Protein AF-A0A7S3X1Q6-F1 (afdb_monomer_lite)

Structure (mmCIF, N/CA/C/O backbone):
data_AF-A0A7S3X1Q6-F1
#
_entry.id   AF-A0A7S3X1Q6-F1
#
loop_
_atom_site.group_PDB
_atom_site.id
_atom_site.type_symbol
_atom_site.label_atom_id
_atom_site.label_alt_id
_atom_site.label_comp_id
_atom_site.label_asym_id
_atom_site.label_entity_id
_atom_site.label_seq_id
_atom_site.pdbx_PDB_ins_code
_atom_site.Cartn_x
_atom_site.Cartn_y
_atom_site.Cartn_z
_atom_site.occupancy
_atom_site.B_iso_or_equiv
_atom_site.auth_seq_id
_atom_site.auth_comp_id
_atom_site.auth_asym_id
_atom_site.auth_atom_id
_atom_site.pdbx_PDB_model_num
ATOM 1 N N . ARG A 1 1 ? 0.089 12.713 13.682 1.00 50.00 1 ARG A N 1
ATOM 2 C CA . ARG A 1 1 ? 0.509 11.329 13.988 1.00 50.00 1 ARG A CA 1
ATOM 3 C C . ARG A 1 1 ? 1.983 11.213 13.599 1.00 50.00 1 ARG A C 1
ATOM 5 O O . ARG A 1 1 ? 2.259 11.118 12.419 1.00 50.00 1 ARG A O 1
ATOM 12 N N . THR A 1 2 ? 2.942 11.354 14.518 1.00 48.78 2 THR A N 1
ATOM 13 C CA . THR A 1 2 ? 4.362 11.114 14.184 1.00 48.78 2 THR A CA 1
ATOM 14 C C . THR A 1 2 ? 4.690 9.683 14.568 1.00 48.78 2 THR A C 1
ATOM 16 O O . THR A 1 2 ? 5.103 9.417 15.695 1.00 48.78 2 THR A O 1
ATOM 19 N N . ALA A 1 3 ? 4.417 8.753 13.658 1.00 63.38 3 ALA A N 1
ATOM 20 C CA . ALA A 1 3 ? 4.974 7.417 13.762 1.00 63.38 3 ALA A CA 1
ATOM 21 C C . ALA A 1 3 ? 6.503 7.538 13.696 1.00 63.38 3 ALA A C 1
ATOM 23 O O . ALA A 1 3 ? 7.040 8.254 12.851 1.00 63.38 3 ALA A O 1
ATOM 24 N N . GLY A 1 4 ? 7.206 6.924 14.648 1.00 74.31 4 GLY A N 1
ATOM 25 C CA . GLY A 1 4 ? 8.667 6.949 14.654 1.00 74.31 4 GLY A CA 1
ATOM 26 C C . GLY A 1 4 ? 9.242 6.221 13.429 1.00 74.31 4 GLY A C 1
ATOM 27 O O . GLY A 1 4 ? 8.543 5.402 12.832 1.00 74.31 4 GLY A O 1
ATOM 28 N N . PRO A 1 5 ? 10.526 6.431 13.085 1.00 79.31 5 PRO A N 1
ATOM 29 C CA . PRO A 1 5 ? 11.157 5.822 11.907 1.00 79.31 5 PRO A CA 1
ATOM 30 C C . PRO A 1 5 ? 10.988 4.297 11.810 1.00 79.31 5 PRO A C 1
ATOM 32 O O . PRO A 1 5 ? 10.843 3.756 10.721 1.00 79.31 5 PRO A O 1
ATOM 35 N N . HIS A 1 6 ? 10.946 3.603 12.951 1.00 82.94 6 HIS A N 1
ATOM 36 C CA . HIS A 1 6 ? 10.720 2.158 13.007 1.00 82.94 6 HIS A CA 1
ATOM 37 C C . HIS A 1 6 ? 9.356 1.740 12.436 1.00 82.94 6 HIS A C 1
ATOM 39 O O . HIS A 1 6 ? 9.277 0.762 11.705 1.00 82.94 6 HIS A O 1
ATOM 45 N N . HIS A 1 7 ? 8.289 2.482 12.743 1.00 84.62 7 HIS A N 1
ATOM 46 C CA . HIS A 1 7 ? 6.951 2.175 12.230 1.00 84.62 7 HIS A CA 1
ATOM 47 C C . HIS A 1 7 ? 6.892 2.334 10.711 1.00 84.62 7 HIS A C 1
ATOM 49 O O . HIS A 1 7 ? 6.300 1.494 10.044 1.00 84.62 7 HIS A O 1
ATOM 55 N N . MET A 1 8 ? 7.559 3.359 10.170 1.00 87.56 8 MET A N 1
ATOM 56 C CA . MET A 1 8 ? 7.658 3.545 8.724 1.00 87.56 8 MET A CA 1
ATOM 57 C C . MET A 1 8 ? 8.421 2.389 8.064 1.00 87.56 8 MET A C 1
ATOM 59 O O . MET A 1 8 ? 7.956 1.847 7.074 1.00 87.56 8 MET A O 1
ATOM 63 N N . ILE A 1 9 ? 9.546 1.942 8.636 1.00 89.31 9 ILE A N 1
ATOM 64 C CA . ILE A 1 9 ? 10.313 0.807 8.087 1.00 89.31 9 ILE A CA 1
ATOM 65 C C . ILE A 1 9 ? 9.484 -0.481 8.066 1.00 89.31 9 ILE A C 1
ATOM 67 O O . ILE A 1 9 ? 9.489 -1.189 7.062 1.00 89.31 9 ILE A O 1
ATOM 71 N N . VAL A 1 10 ? 8.765 -0.780 9.151 1.00 88.81 10 VAL A N 1
ATOM 72 C CA . VAL A 1 10 ? 7.887 -1.959 9.209 1.00 88.81 10 VAL A CA 1
ATOM 73 C C . VAL A 1 10 ? 6.782 -1.861 8.158 1.00 88.81 10 VAL A C 1
ATOM 75 O O . VAL A 1 10 ? 6.470 -2.855 7.509 1.00 88.81 10 VAL A O 1
ATOM 78 N N . TYR A 1 11 ? 6.230 -0.666 7.950 1.00 90.81 11 TYR A N 1
ATOM 79 C CA . TYR A 1 11 ? 5.176 -0.452 6.966 1.00 90.81 11 TYR A CA 1
ATOM 80 C C . TYR A 1 11 ? 5.673 -0.554 5.512 1.00 90.81 11 TYR A C 1
ATOM 82 O O . TYR A 1 11 ? 5.033 -1.191 4.679 1.00 90.81 11 TYR A O 1
ATOM 90 N N . ILE A 1 12 ? 6.866 -0.026 5.214 1.00 94.69 12 ILE A N 1
ATOM 91 C CA . ILE A 1 12 ? 7.540 -0.224 3.918 1.00 94.69 12 ILE A CA 1
ATOM 92 C C . ILE A 1 12 ? 7.654 -1.726 3.613 1.00 94.69 12 ILE A C 1
ATOM 94 O O . ILE A 1 12 ? 7.300 -2.177 2.525 1.00 94.69 12 ILE A O 1
ATOM 98 N N . GLN A 1 13 ? 8.079 -2.515 4.602 1.00 92.69 13 GLN A N 1
ATOM 99 C CA . GLN A 1 13 ? 8.214 -3.964 4.454 1.00 92.69 13 GLN A CA 1
ATOM 100 C C . GLN A 1 13 ? 6.869 -4.678 4.271 1.00 92.69 13 GLN A C 1
ATOM 102 O O . GLN A 1 13 ? 6.818 -5.657 3.531 1.00 92.69 13 GLN A O 1
ATOM 107 N N . SER A 1 14 ? 5.779 -4.215 4.897 1.00 92.44 14 SER A N 1
ATOM 108 C CA . SER A 1 14 ? 4.450 -4.819 4.695 1.00 92.44 14 SER A CA 1
ATOM 109 C C . SER A 1 14 ? 3.873 -4.589 3.295 1.00 92.44 14 SER A C 1
ATOM 111 O O . SER A 1 14 ? 2.997 -5.342 2.874 1.00 92.44 14 SER A O 1
ATOM 113 N N . LEU A 1 15 ? 4.381 -3.591 2.566 1.00 95.31 15 LEU A N 1
ATOM 114 C CA . LEU A 1 15 ? 4.070 -3.346 1.153 1.00 95.31 15 LEU A CA 1
ATOM 115 C C . LEU A 1 15 ? 5.021 -4.082 0.196 1.00 95.31 15 LEU A C 1
ATOM 117 O O . LEU A 1 15 ? 5.078 -3.767 -0.991 1.00 95.31 15 LEU A O 1
ATOM 121 N N . ASP A 1 16 ? 5.785 -5.047 0.710 1.00 96.25 16 ASP A N 1
ATOM 122 C CA . ASP A 1 16 ? 6.780 -5.811 -0.039 1.00 96.25 16 ASP A CA 1
ATOM 123 C C . ASP A 1 16 ? 7.874 -4.934 -0.673 1.00 96.25 16 ASP A C 1
ATOM 125 O O . ASP A 1 16 ? 8.462 -5.324 -1.679 1.00 96.25 16 ASP A O 1
ATOM 129 N N . ILE A 1 17 ? 8.156 -3.750 -0.114 1.00 96.50 17 ILE A N 1
ATOM 130 C CA . ILE A 1 17 ? 9.227 -2.852 -0.568 1.00 96.50 17 ILE A CA 1
ATOM 131 C C . ILE A 1 17 ? 10.481 -3.094 0.280 1.00 96.50 17 ILE A C 1
ATOM 133 O O . ILE A 1 17 ? 10.432 -3.089 1.513 1.00 96.50 17 ILE A O 1
ATOM 137 N N . ASP A 1 18 ? 11.632 -3.283 -0.367 1.00 95.44 18 ASP A N 1
ATOM 138 C CA . ASP A 1 18 ? 12.925 -3.340 0.320 1.00 95.44 18 ASP A CA 1
ATOM 139 C C . ASP A 1 18 ? 13.539 -1.926 0.406 1.00 95.44 18 ASP A C 1
ATOM 141 O O . ASP A 1 18 ? 14.036 -1.415 -0.598 1.00 95.44 18 ASP A O 1
ATOM 145 N N . PRO A 1 19 ? 13.587 -1.279 1.590 1.00 93.25 19 PRO A N 1
ATOM 146 C CA . PRO A 1 19 ? 14.071 0.101 1.712 1.00 93.25 19 PRO A CA 1
ATOM 147 C C . PRO A 1 19 ? 15.561 0.277 1.378 1.00 93.25 19 PRO A C 1
ATOM 149 O O . PRO A 1 19 ? 16.029 1.405 1.224 1.00 93.25 19 PRO A O 1
ATOM 152 N N . VAL A 1 20 ? 16.335 -0.811 1.318 1.00 94.62 20 VAL A N 1
ATOM 153 C CA . VAL A 1 20 ? 17.762 -0.775 0.977 1.00 94.62 20 VAL A CA 1
ATOM 154 C C . VAL A 1 20 ? 17.968 -0.981 -0.520 1.00 94.62 20 VAL A C 1
ATOM 156 O O . VAL A 1 20 ? 18.867 -0.372 -1.100 1.00 94.62 20 VAL A O 1
ATOM 159 N N . ARG A 1 21 ? 17.174 -1.858 -1.140 1.00 95.06 21 ARG A N 1
ATOM 160 C CA . ARG A 1 21 ? 17.333 -2.235 -2.554 1.00 95.06 21 ARG A CA 1
ATOM 161 C C . ARG A 1 21 ? 16.472 -1.411 -3.501 1.00 95.06 21 ARG A C 1
ATOM 163 O O . ARG A 1 21 ? 16.846 -1.302 -4.663 1.00 95.06 21 ARG A O 1
ATOM 170 N N . GLU A 1 22 ? 15.379 -0.852 -2.996 1.00 95.88 22 GLU A N 1
ATOM 171 C CA . GLU A 1 22 ? 14.358 -0.127 -3.754 1.00 95.88 22 GLU A CA 1
ATOM 172 C C . GLU A 1 22 ? 14.069 1.260 -3.127 1.00 95.88 22 GLU A C 1
ATOM 174 O O . GLU A 1 22 ? 12.909 1.619 -2.888 1.00 95.88 22 GLU A O 1
ATOM 179 N N . PRO A 1 23 ? 15.102 2.063 -2.778 1.00 95.00 23 PRO A N 1
ATOM 180 C CA . PRO A 1 23 ? 14.901 3.350 -2.109 1.00 95.00 23 PRO A CA 1
ATOM 181 C C . PRO A 1 23 ? 14.083 4.345 -2.943 1.00 95.00 23 PRO A C 1
ATOM 183 O O . PRO A 1 23 ? 13.451 5.248 -2.400 1.00 95.00 23 PRO A O 1
ATOM 186 N N . GLU A 1 24 ? 14.089 4.194 -4.264 1.00 93.75 24 GLU A N 1
ATOM 187 C CA . GLU A 1 24 ? 13.401 5.063 -5.212 1.00 93.75 24 GLU A CA 1
ATOM 188 C C . GLU A 1 24 ? 11.876 4.900 -5.226 1.00 93.75 24 GLU A C 1
ATOM 190 O O . GLU A 1 24 ? 11.195 5.775 -5.757 1.00 93.75 24 GLU A O 1
ATOM 195 N N . ILE A 1 25 ? 11.333 3.832 -4.629 1.00 96.25 25 ILE A N 1
ATOM 196 C CA . ILE A 1 25 ? 9.883 3.619 -4.491 1.00 96.25 25 ILE A CA 1
ATOM 197 C C . ILE A 1 25 ? 9.379 3.745 -3.047 1.00 96.25 25 ILE A C 1
ATOM 199 O O . ILE A 1 25 ? 8.194 3.541 -2.799 1.00 96.25 25 ILE A O 1
ATOM 203 N N . ILE A 1 26 ? 10.228 4.146 -2.091 1.00 95.19 26 ILE A N 1
ATOM 204 C CA . ILE A 1 26 ? 9.816 4.373 -0.689 1.00 95.19 26 ILE A CA 1
ATOM 205 C C . ILE A 1 26 ? 8.671 5.388 -0.584 1.00 95.19 26 ILE A C 1
ATOM 207 O O . ILE A 1 26 ? 7.806 5.243 0.277 1.00 95.19 26 ILE A O 1
ATOM 211 N N . TRP A 1 27 ? 8.615 6.372 -1.484 1.00 94.75 27 TRP A N 1
ATOM 212 C CA . TRP A 1 27 ? 7.528 7.352 -1.525 1.00 94.75 27 TRP A CA 1
ATOM 213 C C . TRP A 1 27 ? 6.144 6.692 -1.647 1.00 94.75 27 TRP A C 1
ATOM 215 O O . TRP A 1 27 ? 5.180 7.223 -1.111 1.00 94.75 27 TRP A O 1
ATOM 225 N N . ILE A 1 28 ? 6.034 5.511 -2.272 1.00 95.81 28 ILE A N 1
ATOM 226 C CA . ILE A 1 28 ? 4.768 4.766 -2.365 1.00 95.81 28 ILE A CA 1
ATOM 227 C C . ILE A 1 28 ? 4.294 4.366 -0.967 1.00 95.81 28 ILE A C 1
ATOM 229 O O . ILE A 1 28 ? 3.121 4.520 -0.647 1.00 95.81 28 ILE A O 1
ATOM 233 N N . ALA A 1 29 ? 5.209 3.899 -0.115 1.00 94.25 29 ALA A N 1
ATOM 234 C CA . ALA A 1 29 ? 4.889 3.568 1.267 1.00 94.25 29 ALA A CA 1
ATOM 235 C C . ALA A 1 29 ? 4.568 4.813 2.101 1.00 94.25 29 ALA A C 1
ATOM 237 O O . ALA A 1 29 ? 3.707 4.754 2.974 1.00 94.25 29 ALA A O 1
ATOM 238 N N . GLU A 1 30 ? 5.227 5.944 1.839 1.00 92.19 30 GLU A N 1
ATOM 239 C CA . GLU A 1 30 ? 4.922 7.209 2.518 1.00 92.19 30 GLU A CA 1
ATOM 240 C C . GLU A 1 30 ? 3.518 7.727 2.177 1.00 92.19 30 GLU A C 1
ATOM 242 O O . GLU A 1 30 ? 2.820 8.216 3.071 1.00 92.19 30 GLU A O 1
ATOM 247 N N . GLU A 1 31 ? 3.101 7.590 0.916 1.00 94.50 31 GLU A N 1
ATOM 248 C CA . GLU A 1 31 ? 1.743 7.898 0.455 1.00 94.50 31 GLU A CA 1
ATOM 249 C C . GLU A 1 31 ? 0.728 6.917 1.047 1.00 94.50 31 GLU A C 1
ATOM 251 O O . GLU A 1 31 ? -0.278 7.336 1.617 1.00 94.50 31 GLU A O 1
ATOM 256 N N . ALA A 1 32 ? 1.023 5.617 1.010 1.00 93.19 32 ALA A N 1
ATOM 257 C CA . ALA A 1 32 ? 0.172 4.578 1.581 1.00 93.19 32 ALA A CA 1
ATOM 258 C C . ALA A 1 32 ? -0.056 4.769 3.087 1.00 93.19 32 ALA A C 1
ATOM 260 O O . ALA A 1 32 ? -1.176 4.655 3.577 1.00 93.19 32 ALA A O 1
ATOM 261 N N . PHE A 1 33 ? 0.985 5.173 3.817 1.00 90.00 33 PHE A N 1
ATOM 262 C CA . PHE A 1 33 ? 0.917 5.413 5.257 1.00 90.00 33 PHE A CA 1
ATOM 263 C C . PHE A 1 33 ? 0.026 6.610 5.620 1.00 90.00 33 PHE A C 1
ATOM 265 O O . PHE A 1 33 ? -0.499 6.698 6.733 1.00 90.00 33 PHE A O 1
ATOM 272 N N . GLN A 1 34 ? -0.104 7.564 4.699 1.00 88.94 34 GLN A N 1
ATOM 273 C CA . GLN A 1 34 ? -0.925 8.764 4.848 1.00 88.94 34 GLN A CA 1
ATOM 274 C C . GLN A 1 34 ? -2.285 8.639 4.159 1.00 88.94 34 GLN A C 1
ATOM 276 O O . GLN A 1 34 ? -3.110 9.550 4.285 1.00 88.94 34 GLN A O 1
ATOM 281 N N . ALA A 1 35 ? -2.521 7.532 3.452 1.00 89.94 35 ALA A N 1
ATOM 282 C CA . ALA A 1 35 ? -3.759 7.288 2.749 1.00 89.94 35 ALA A CA 1
ATOM 283 C C . ALA A 1 35 ? -4.931 7.321 3.730 1.00 89.94 35 ALA A C 1
ATOM 285 O O . ALA A 1 35 ? -4.854 6.868 4.875 1.00 89.94 35 ALA A O 1
ATOM 286 N N . GLN A 1 36 ? -6.034 7.900 3.271 1.00 89.69 36 GLN A N 1
ATOM 287 C CA . GLN A 1 36 ? -7.274 7.853 4.029 1.00 89.69 36 GLN A CA 1
ATOM 288 C C . GLN A 1 36 ? -7.830 6.422 4.004 1.00 89.69 36 GLN A C 1
ATOM 290 O O . GLN A 1 36 ? -7.346 5.552 3.277 1.00 89.69 36 GLN A O 1
ATOM 295 N N . LEU A 1 37 ? -8.842 6.166 4.826 1.00 90.44 37 LEU A N 1
ATOM 296 C CA . LEU A 1 37 ? -9.529 4.883 4.830 1.00 90.44 37 LEU A CA 1
ATOM 297 C C . LEU A 1 37 ? -10.782 4.933 3.958 1.00 90.44 37 LEU A C 1
ATOM 299 O O . LEU A 1 37 ? -11.429 5.981 3.906 1.00 90.44 37 LEU A O 1
ATOM 303 N N . PRO A 1 38 ? -11.174 3.795 3.356 1.00 89.81 38 PRO A N 1
ATOM 304 C CA . PRO A 1 38 ? -12.448 3.689 2.678 1.00 89.81 38 PRO A CA 1
ATOM 305 C C . PRO A 1 38 ? -13.646 3.976 3.566 1.00 89.81 38 PRO A C 1
ATOM 307 O O . PRO A 1 38 ? -13.587 3.760 4.781 1.00 89.81 38 PRO A O 1
ATOM 310 N N . PRO A 1 39 ? -14.770 4.391 2.963 1.00 87.94 39 PRO A N 1
ATOM 311 C CA . PRO A 1 39 ? -16.047 4.448 3.645 1.00 87.94 39 PRO A CA 1
ATOM 312 C C . PRO A 1 39 ? -16.332 3.176 4.444 1.00 87.94 39 PRO A C 1
ATOM 314 O O . PRO A 1 39 ? -16.103 2.054 3.995 1.00 87.94 39 PRO A O 1
ATOM 317 N N . GLY A 1 40 ? -16.807 3.355 5.674 1.00 89.81 40 GLY A N 1
ATOM 318 C CA . GLY A 1 40 ? -17.087 2.249 6.587 1.00 89.81 40 GLY A CA 1
ATOM 319 C C . GLY A 1 40 ? -15.863 1.682 7.310 1.00 89.81 40 GLY A C 1
ATOM 320 O O . GLY A 1 40 ? -16.054 1.020 8.331 1.00 89.81 40 GLY A O 1
ATOM 321 N N . TRP A 1 41 ? -14.636 1.972 6.867 1.00 93.62 41 TRP A N 1
ATOM 322 C CA . TRP A 1 41 ? -13.416 1.566 7.561 1.00 93.62 41 TRP A CA 1
ATOM 323 C C . TRP A 1 41 ? -12.976 2.584 8.614 1.00 93.62 41 TRP A C 1
ATOM 325 O O . TRP A 1 41 ? -13.145 3.794 8.486 1.00 93.62 41 TRP A O 1
ATOM 335 N N . SER A 1 42 ? -12.378 2.071 9.684 1.00 94.38 42 SER A N 1
ATOM 336 C CA . SER A 1 42 ? -11.834 2.854 10.791 1.00 94.38 42 SER A CA 1
ATOM 337 C C . SER A 1 42 ? -10.569 2.195 11.324 1.00 94.38 42 SER A C 1
ATOM 339 O O . SER A 1 42 ? -10.490 0.971 11.373 1.00 94.38 42 SER A O 1
ATOM 341 N N . GLU A 1 43 ? -9.584 2.995 11.722 1.00 94.19 43 GLU A N 1
ATOM 342 C CA . GLU A 1 43 ? -8.374 2.499 12.376 1.00 94.19 43 GLU A CA 1
ATOM 343 C C . GLU A 1 43 ? -8.521 2.571 13.891 1.00 94.19 43 GLU A C 1
ATOM 345 O O . GLU A 1 43 ? -8.976 3.573 14.447 1.00 94.19 43 GLU A O 1
ATOM 350 N N . HIS A 1 44 ? -8.067 1.517 14.552 1.00 93.88 44 HIS A N 1
ATOM 351 C CA . HIS A 1 44 ? -8.047 1.374 15.996 1.00 93.88 44 HIS A CA 1
ATOM 352 C C . HIS A 1 44 ? -6.651 0.950 16.425 1.00 93.88 44 HIS A C 1
ATOM 354 O O . HIS A 1 44 ? -5.999 0.172 15.736 1.00 93.88 44 HIS A O 1
ATOM 360 N N . VAL A 1 45 ? -6.194 1.446 17.572 1.00 90.56 45 VAL A N 1
ATOM 361 C CA . VAL A 1 45 ? -4.887 1.091 18.133 1.00 90.56 45 VAL A CA 1
ATOM 362 C C . VAL A 1 45 ? -5.117 0.334 19.431 1.00 90.56 45 VAL A C 1
ATOM 364 O O . VAL A 1 45 ? -5.791 0.835 20.333 1.00 90.56 45 VAL A O 1
ATOM 367 N N . GLU A 1 46 ? -4.577 -0.876 19.522 1.00 89.62 46 GLU A N 1
ATOM 368 C CA . GLU A 1 46 ? -4.615 -1.668 20.749 1.00 89.62 46 GLU A CA 1
ATOM 369 C C . GLU A 1 46 ? -3.683 -1.098 21.829 1.00 89.62 46 GLU A C 1
ATOM 371 O O . GLU A 1 46 ? -2.781 -0.306 21.556 1.00 89.62 46 GLU A O 1
ATOM 376 N N . GLU A 1 47 ? -3.828 -1.567 23.072 1.00 89.12 47 GLU A N 1
ATOM 377 C CA . GLU A 1 47 ? -2.925 -1.215 24.183 1.00 89.12 47 GLU A CA 1
ATOM 378 C C . GLU A 1 47 ? -1.453 -1.560 23.890 1.00 89.12 47 GLU A C 1
ATOM 380 O O . GLU A 1 47 ? -0.541 -0.918 24.408 1.00 89.12 47 GLU A O 1
ATOM 385 N N . SER A 1 48 ? -1.226 -2.559 23.031 1.00 85.81 48 SER A N 1
ATOM 386 C CA . SER A 1 48 ? 0.090 -2.979 22.541 1.00 85.81 48 SER A CA 1
ATOM 387 C C . SER A 1 48 ? 0.746 -1.959 21.597 1.00 85.81 48 SER A C 1
ATOM 389 O O . SER A 1 48 ? 1.946 -2.055 21.338 1.00 85.81 48 SER A O 1
ATOM 391 N N . GLY A 1 49 ? -0.016 -0.986 21.086 1.00 82.31 49 GLY A N 1
ATOM 392 C CA . GLY A 1 49 ? 0.422 -0.020 20.079 1.00 82.31 49 GLY A CA 1
ATOM 393 C C . GLY A 1 49 ? 0.302 -0.513 18.633 1.00 82.31 49 GLY A C 1
ATOM 394 O O . GLY A 1 49 ? 0.765 0.180 17.727 1.00 82.31 49 GLY A O 1
ATOM 395 N N . LEU A 1 50 ? -0.296 -1.688 18.406 1.00 84.25 50 LEU A N 1
ATOM 396 C CA . LEU A 1 50 ? -0.588 -2.207 17.070 1.00 84.25 50 LEU A CA 1
ATOM 397 C C . LEU A 1 50 ? -1.892 -1.609 16.534 1.00 84.25 50 LEU A C 1
ATOM 399 O O . LEU A 1 50 ? -2.903 -1.591 17.238 1.00 84.25 50 LEU A O 1
ATOM 403 N N . SER A 1 51 ? -1.859 -1.141 15.286 1.00 89.56 51 SER A N 1
ATOM 404 C CA . SER A 1 51 ? -3.056 -0.697 14.572 1.00 89.56 51 SER A CA 1
ATOM 405 C C . SER A 1 51 ? -3.772 -1.887 13.932 1.00 89.56 51 SER A C 1
ATOM 407 O O . SER A 1 51 ? -3.131 -2.761 13.351 1.00 89.56 51 SER A O 1
ATOM 409 N N . TYR A 1 52 ? -5.099 -1.881 13.989 1.00 92.75 52 TYR A N 1
ATOM 410 C CA . TYR A 1 52 ? -5.966 -2.717 13.166 1.00 92.75 52 TYR A CA 1
ATOM 411 C C . TYR A 1 52 ? -7.061 -1.858 12.531 1.00 92.75 52 TYR A C 1
ATOM 413 O O . TYR A 1 52 ? -7.382 -0.763 12.998 1.00 92.75 52 TYR A O 1
ATOM 421 N N . PHE A 1 53 ? -7.646 -2.366 11.457 1.00 94.88 53 PHE A N 1
ATOM 422 C CA . PHE A 1 53 ? -8.658 -1.692 10.663 1.00 94.88 53 PHE A CA 1
ATOM 423 C C . PHE A 1 53 ? -9.969 -2.456 10.771 1.00 94.88 53 PHE A C 1
ATOM 425 O O . PHE A 1 53 ? -9.978 -3.677 10.667 1.00 94.88 53 PHE A O 1
ATOM 432 N N . HIS A 1 54 ? -11.076 -1.758 10.986 1.00 96.31 54 HIS A N 1
ATOM 433 C CA . HIS A 1 54 ? -12.398 -2.360 11.126 1.00 96.31 54 HIS A CA 1
ATOM 434 C C . HIS A 1 54 ? -13.391 -1.708 10.172 1.00 96.31 54 HIS A C 1
ATOM 436 O O . HIS A 1 54 ? -13.566 -0.485 10.204 1.00 96.31 54 HIS A O 1
ATOM 442 N N . ASN A 1 55 ? -14.059 -2.534 9.371 1.00 94.69 55 ASN A N 1
ATOM 443 C CA . ASN A 1 55 ? -15.163 -2.164 8.504 1.00 94.69 55 ASN A CA 1
ATOM 444 C C . ASN A 1 55 ? -16.496 -2.369 9.235 1.00 94.69 55 ASN A C 1
ATOM 446 O O . ASN A 1 55 ? -16.945 -3.497 9.428 1.00 94.69 55 ASN A O 1
ATOM 450 N N . ALA A 1 56 ? -17.165 -1.279 9.602 1.00 92.31 56 ALA A N 1
ATOM 451 C CA . ALA A 1 56 ? -18.440 -1.329 10.315 1.00 92.31 56 ALA A CA 1
ATOM 452 C C . ALA A 1 56 ? -19.629 -1.777 9.445 1.00 92.31 56 ALA A C 1
ATOM 454 O O . ALA A 1 56 ? -20.638 -2.220 9.990 1.00 92.31 56 ALA A O 1
ATOM 455 N N . VAL A 1 57 ? -19.525 -1.659 8.118 1.00 89.88 57 VAL A N 1
ATOM 456 C CA . VAL A 1 57 ? -20.575 -2.062 7.169 1.00 89.88 57 VAL A CA 1
ATOM 457 C C . VAL A 1 57 ? -20.572 -3.579 6.986 1.00 89.88 57 VAL A C 1
ATOM 459 O O . VAL A 1 57 ? -21.629 -4.205 7.035 1.00 89.88 57 VAL A O 1
ATOM 462 N N . LEU A 1 58 ? -19.386 -4.170 6.819 1.00 89.62 58 LEU A N 1
ATOM 463 C CA . LEU A 1 58 ? -19.207 -5.615 6.634 1.00 89.62 58 LEU A CA 1
ATOM 464 C C . LEU A 1 58 ? -19.047 -6.375 7.961 1.00 89.62 58 LEU A C 1
ATOM 466 O O . LEU A 1 58 ? -19.247 -7.587 8.005 1.00 89.62 58 LEU A O 1
ATOM 470 N N . GLY A 1 59 ? -18.718 -5.674 9.051 1.00 93.12 59 GLY A N 1
ATOM 471 C CA . GLY A 1 59 ? -18.405 -6.285 10.346 1.00 93.12 59 GLY A CA 1
ATOM 472 C C . GLY A 1 59 ? -17.074 -7.042 10.341 1.00 93.12 59 GLY A C 1
ATOM 473 O O . GLY A 1 59 ? -16.918 -8.016 11.076 1.00 93.12 59 GLY A O 1
ATOM 474 N N . GLU A 1 60 ? -16.135 -6.624 9.491 1.00 94.12 60 GLU A N 1
ATOM 475 C CA . GLU A 1 60 ? -14.840 -7.275 9.292 1.00 94.12 60 GLU A CA 1
ATOM 476 C C . GLU A 1 60 ? -13.706 -6.466 9.927 1.00 94.12 60 GLU A C 1
ATOM 478 O O . GLU A 1 60 ? -13.749 -5.236 9.962 1.00 94.12 60 GLU A O 1
ATOM 483 N N . SER A 1 61 ? -12.664 -7.158 10.390 1.00 94.88 61 SER A N 1
ATOM 484 C CA . SER A 1 61 ? -11.426 -6.544 10.877 1.00 94.88 61 SER A CA 1
ATOM 485 C C . SER A 1 61 ? -10.225 -7.077 10.105 1.00 94.88 61 SER A C 1
ATOM 487 O O . SER A 1 61 ? -10.166 -8.265 9.793 1.00 94.88 61 SER A O 1
ATOM 489 N N . SER A 1 62 ? -9.236 -6.220 9.869 1.00 93.75 62 SER A N 1
ATOM 490 C CA . SER A 1 62 ? -7.969 -6.554 9.226 1.00 93.75 62 SER A CA 1
ATOM 491 C C . SER A 1 62 ? -6.787 -5.957 9.987 1.00 93.75 62 SER A C 1
ATOM 493 O O . SER A 1 62 ? -6.894 -4.903 10.607 1.00 93.75 62 SER A O 1
ATOM 495 N N . TRP A 1 63 ? -5.639 -6.624 9.909 1.00 91.88 63 TRP A N 1
ATOM 496 C CA . TRP A 1 63 ? -4.353 -6.099 10.384 1.00 91.88 63 TRP A CA 1
ATOM 497 C C . TRP A 1 63 ? -3.593 -5.327 9.299 1.00 91.88 63 TRP A C 1
ATOM 499 O O . TRP A 1 63 ? -2.581 -4.697 9.590 1.00 91.88 63 TRP A O 1
ATOM 509 N N . THR A 1 64 ? -4.075 -5.382 8.058 1.00 90.62 64 THR A N 1
ATOM 510 C CA . THR A 1 64 ? -3.540 -4.643 6.911 1.00 90.62 64 THR A CA 1
ATOM 511 C C . THR A 1 64 ? -4.471 -3.497 6.552 1.00 90.62 64 THR A C 1
ATOM 513 O O . THR A 1 64 ? -5.693 -3.604 6.712 1.00 90.62 64 THR A O 1
ATOM 516 N N . HIS A 1 65 ? -3.899 -2.396 6.069 1.00 91.56 65 HIS A N 1
ATOM 517 C CA . HIS A 1 65 ? -4.693 -1.271 5.606 1.00 91.56 65 HIS A CA 1
ATOM 518 C C . HIS A 1 65 ? -5.471 -1.718 4.355 1.00 91.56 65 HIS A C 1
ATOM 520 O O . HIS A 1 65 ? -4.904 -2.377 3.481 1.00 91.56 65 HIS A O 1
ATOM 526 N N . PRO A 1 66 ? -6.762 -1.375 4.219 1.00 91.56 66 PRO A N 1
ATOM 527 C CA . PRO A 1 66 ? -7.599 -1.851 3.111 1.00 91.56 66 PRO A CA 1
ATOM 528 C C . PRO A 1 66 ? -7.100 -1.419 1.722 1.00 91.56 66 PRO A C 1
ATOM 530 O O . PRO A 1 66 ? -7.457 -2.035 0.725 1.00 91.56 6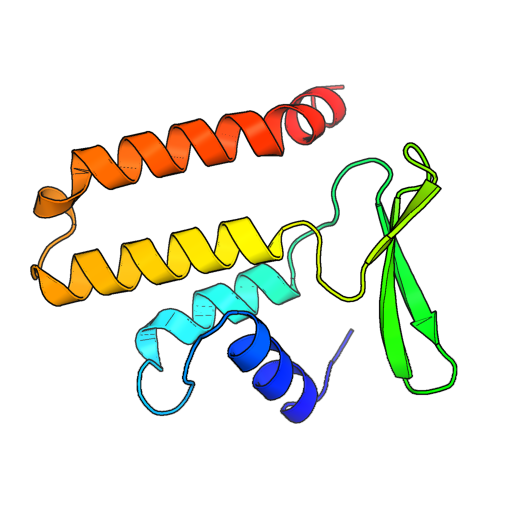6 PRO A O 1
ATOM 533 N N . MET A 1 67 ? -6.250 -0.389 1.660 1.00 91.31 67 MET A N 1
ATOM 534 C CA . MET A 1 67 ? -5.612 0.073 0.422 1.00 91.31 67 MET A CA 1
ATOM 535 C C . MET A 1 67 ? -4.219 -0.526 0.172 1.00 91.31 67 MET A C 1
ATOM 537 O O . MET A 1 67 ? -3.640 -0.240 -0.870 1.00 91.31 67 MET A O 1
ATOM 541 N N . ASP A 1 68 ? -3.661 -1.336 1.081 1.00 93.88 68 ASP A N 1
ATOM 542 C CA . ASP A 1 68 ? -2.284 -1.845 0.948 1.00 93.88 68 ASP A CA 1
ATOM 543 C C . ASP A 1 68 ? -2.073 -2.607 -0.367 1.00 93.88 68 ASP A C 1
ATOM 545 O O . ASP A 1 68 ? -1.046 -2.435 -1.018 1.00 93.88 68 ASP A O 1
ATOM 549 N N . GLU A 1 69 ? -3.056 -3.400 -0.805 1.00 92.50 69 GLU A N 1
ATOM 550 C CA . GLU A 1 69 ? -2.957 -4.142 -2.069 1.00 92.50 69 GLU A CA 1
ATOM 551 C C . GLU A 1 69 ? -2.875 -3.218 -3.291 1.00 92.50 69 GLU A C 1
ATOM 553 O O . GLU A 1 69 ? -2.081 -3.473 -4.193 1.00 92.50 69 GLU A O 1
ATOM 558 N N . LEU A 1 70 ? -3.589 -2.086 -3.290 1.00 92.75 70 LEU A N 1
ATOM 559 C CA . LEU A 1 70 ? -3.441 -1.083 -4.348 1.00 92.75 70 LEU A CA 1
ATOM 560 C C . LEU A 1 70 ? -2.006 -0.535 -4.384 1.00 92.75 70 LEU A C 1
ATOM 562 O O . LEU A 1 70 ? -1.400 -0.423 -5.448 1.00 92.75 70 LEU A O 1
ATOM 566 N N . PHE A 1 71 ? -1.435 -0.204 -3.227 1.00 94.88 71 PHE A N 1
ATOM 567 C CA . PHE A 1 71 ? -0.077 0.337 -3.167 1.00 94.88 71 PHE A CA 1
ATOM 568 C C . PHE A 1 71 ? 0.991 -0.693 -3.548 1.00 94.88 71 PHE A C 1
ATOM 570 O O . PHE A 1 71 ? 1.989 -0.328 -4.173 1.00 94.88 71 PHE A O 1
ATOM 577 N N . LYS A 1 72 ? 0.768 -1.979 -3.260 1.00 95.19 72 LYS A N 1
ATOM 578 C CA . LYS A 1 72 ? 1.616 -3.070 -3.761 1.00 95.19 72 LYS A CA 1
ATOM 579 C C . LYS A 1 72 ? 1.566 -3.181 -5.283 1.00 95.19 72 LYS A C 1
ATOM 581 O O . LYS A 1 72 ? 2.618 -3.334 -5.905 1.00 95.19 72 LYS A O 1
ATOM 586 N N . GLU A 1 73 ? 0.386 -3.053 -5.890 1.00 94.31 73 GLU A N 1
ATOM 587 C CA . GLU A 1 73 ? 0.237 -3.030 -7.352 1.00 94.31 73 GLU A CA 1
ATOM 588 C C . GLU A 1 73 ? 0.966 -1.822 -7.971 1.00 94.31 73 GLU A C 1
ATOM 590 O O . GLU A 1 73 ? 1.708 -1.980 -8.941 1.00 94.31 73 GLU A O 1
ATOM 595 N N . ILE A 1 74 ? 0.868 -0.634 -7.360 1.00 94.94 74 ILE A N 1
ATOM 596 C CA . ILE A 1 74 ? 1.616 0.562 -7.793 1.00 94.94 74 ILE A CA 1
ATOM 597 C C . ILE A 1 74 ? 3.137 0.338 -7.679 1.00 94.94 74 ILE A C 1
ATOM 599 O O . ILE A 1 74 ? 3.894 0.710 -8.582 1.00 94.94 74 ILE A O 1
ATOM 603 N N . ALA A 1 75 ? 3.607 -0.301 -6.604 1.00 95.94 75 ALA A N 1
ATOM 604 C CA . ALA A 1 75 ? 5.019 -0.654 -6.443 1.00 95.94 75 ALA A CA 1
ATOM 605 C C . ALA A 1 75 ? 5.482 -1.670 -7.498 1.00 95.94 75 ALA A C 1
ATOM 607 O O . ALA A 1 75 ? 6.566 -1.530 -8.067 1.00 95.94 75 ALA A O 1
ATOM 608 N N . GLN A 1 76 ? 4.656 -2.671 -7.809 1.00 94.38 76 GLN A N 1
ATOM 609 C CA . GLN A 1 76 ? 4.924 -3.631 -8.876 1.00 94.38 76 GLN A CA 1
ATOM 610 C C . GLN A 1 76 ? 5.023 -2.951 -10.244 1.00 94.38 76 GLN A C 1
ATOM 612 O O . G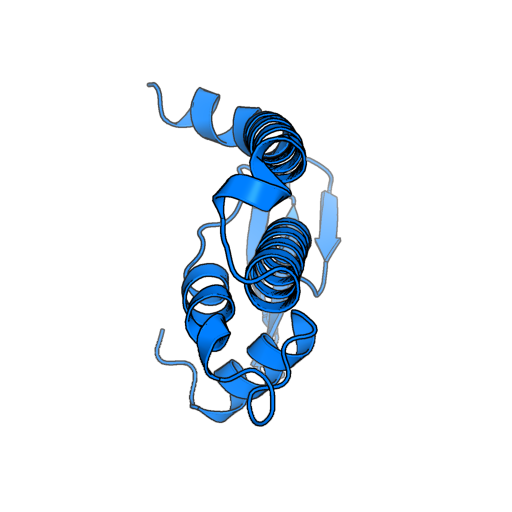LN A 1 76 ? 5.975 -3.212 -10.983 1.00 94.38 76 GLN A O 1
ATOM 617 N N . TYR A 1 77 ? 4.095 -2.049 -10.553 1.00 93.50 77 TYR A N 1
ATOM 618 C CA . TYR A 1 77 ? 4.128 -1.252 -11.771 1.00 93.50 77 TYR A CA 1
ATOM 619 C C . TYR A 1 77 ? 5.431 -0.446 -11.882 1.00 93.50 77 TYR A C 1
ATOM 621 O O . TYR A 1 77 ? 6.136 -0.524 -12.889 1.00 93.50 77 TYR A O 1
ATOM 629 N N . GLN A 1 78 ? 5.833 0.255 -10.817 1.00 94.00 78 GLN A N 1
ATOM 630 C CA . GLN A 1 78 ? 7.092 1.009 -10.808 1.00 94.00 78 GLN A CA 1
ATOM 631 C C . GLN A 1 78 ? 8.323 0.124 -11.044 1.00 94.00 78 GLN A C 1
ATOM 633 O O . GLN A 1 78 ? 9.218 0.501 -11.803 1.00 94.00 78 GLN A O 1
ATOM 638 N N . ARG A 1 79 ? 8.365 -1.085 -10.472 1.00 94.56 79 ARG A N 1
ATOM 639 C CA . ARG A 1 79 ? 9.445 -2.051 -10.746 1.00 94.56 79 ARG A CA 1
ATOM 640 C C . ARG A 1 79 ? 9.497 -2.452 -12.215 1.00 94.56 79 ARG A C 1
ATOM 642 O O . ARG A 1 79 ? 10.585 -2.575 -12.776 1.00 94.56 79 ARG A O 1
ATOM 649 N N . GLN A 1 80 ? 8.342 -2.648 -12.849 1.00 92.88 80 GLN A N 1
ATOM 650 C CA . GLN A 1 80 ? 8.273 -2.972 -14.273 1.00 92.88 80 GLN A CA 1
ATOM 651 C C . GLN A 1 80 ? 8.788 -1.810 -15.123 1.00 92.88 80 GLN A C 1
ATOM 653 O O . GLN A 1 80 ? 9.681 -2.033 -15.939 1.00 92.88 80 GLN A O 1
ATOM 658 N N . VAL A 1 81 ? 8.330 -0.577 -14.860 1.00 93.19 81 VAL A N 1
ATOM 659 C CA . VAL A 1 81 ? 8.819 0.650 -15.520 1.00 93.19 81 VAL A CA 1
ATOM 660 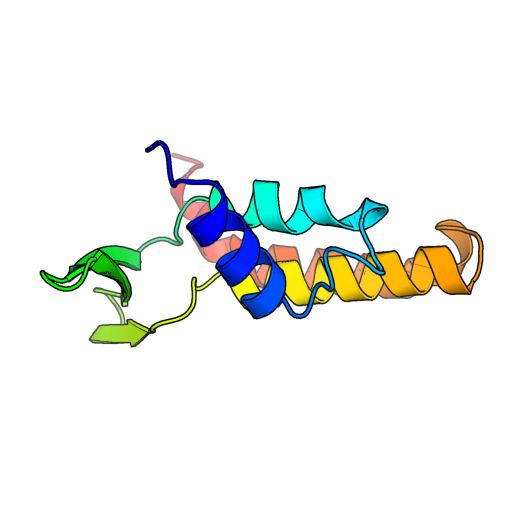C C . VAL A 1 81 ? 10.345 0.735 -15.457 1.00 93.19 81 VAL A C 1
ATOM 662 O O . VAL A 1 81 ? 11.003 0.971 -16.475 1.00 93.19 81 VAL A O 1
ATOM 665 N N . GLN A 1 82 ? 10.921 0.516 -14.272 1.00 90.75 82 GLN A N 1
ATOM 666 C CA . GLN A 1 82 ? 12.370 0.527 -14.083 1.00 90.75 82 GLN A CA 1
ATOM 667 C C . GLN A 1 82 ? 13.066 -0.612 -14.836 1.00 90.75 82 GLN A C 1
ATOM 669 O O . GLN A 1 82 ? 14.107 -0.391 -15.455 1.00 90.75 82 GLN A O 1
ATOM 674 N N . SER A 1 83 ? 12.491 -1.817 -14.818 1.00 92.44 83 SER A N 1
ATOM 675 C CA . SER A 1 83 ? 13.056 -2.998 -15.476 1.00 92.44 83 SER A CA 1
ATOM 676 C C . SER A 1 83 ? 13.106 -2.859 -16.998 1.00 92.44 83 SER A C 1
ATOM 678 O O . SER A 1 83 ? 14.071 -3.309 -17.616 1.00 92.44 83 SER A O 1
ATOM 680 N N . VAL A 1 84 ? 12.073 -2.284 -17.617 1.00 92.56 84 VAL A N 1
ATOM 681 C CA . VAL A 1 84 ? 12.005 -2.112 -19.080 1.00 92.56 84 VAL A CA 1
ATOM 682 C C . VAL A 1 84 ? 12.676 -0.818 -19.547 1.00 92.56 84 VAL A C 1
ATOM 684 O O . VAL A 1 84 ? 12.965 -0.665 -20.733 1.00 92.56 84 VAL A O 1
ATOM 687 N N . GLY A 1 85 ? 12.971 0.100 -18.620 1.00 89.94 85 GLY A N 1
ATOM 688 C CA . GLY A 1 85 ? 13.678 1.349 -18.892 1.00 89.94 85 GLY A CA 1
ATOM 689 C C . GLY A 1 85 ? 12.792 2.464 -19.451 1.00 89.94 85 GLY A C 1
ATOM 690 O O . GLY A 1 85 ? 13.305 3.369 -20.112 1.00 89.94 85 GLY A O 1
ATOM 691 N N . GLY A 1 86 ? 11.479 2.422 -19.210 1.00 86.25 86 GLY A N 1
ATOM 692 C CA . GLY A 1 86 ? 10.575 3.476 -19.661 1.00 86.25 86 GLY A CA 1
ATOM 693 C C . GLY A 1 86 ? 9.095 3.193 -19.425 1.00 86.25 86 GLY A C 1
ATOM 694 O O . GLY A 1 86 ? 8.604 2.107 -19.695 1.00 86.25 86 GLY A O 1
ATOM 695 N N . PHE A 1 87 ? 8.378 4.228 -18.990 1.00 81.25 87 PHE A N 1
ATOM 696 C CA . PHE A 1 87 ? 6.933 4.211 -18.740 1.00 81.25 87 PHE A CA 1
ATOM 697 C C . PHE A 1 87 ? 6.105 3.847 -19.982 1.00 81.25 87 PHE A C 1
ATOM 699 O O . PHE A 1 87 ? 5.145 3.098 -19.893 1.00 81.25 87 PHE A O 1
ATOM 706 N N . TRP A 1 88 ? 6.524 4.320 -21.160 1.00 84.75 88 TRP A N 1
ATOM 707 C CA . TRP A 1 88 ? 5.839 4.077 -22.439 1.00 84.75 88 TRP A CA 1
ATOM 708 C C . TRP A 1 88 ? 5.847 2.617 -22.907 1.00 84.75 88 TRP A C 1
ATOM 710 O O . TRP A 1 88 ? 5.274 2.321 -23.945 1.00 84.75 88 TRP A O 1
ATOM 720 N N . LEU A 1 89 ? 6.571 1.736 -22.216 1.00 85.62 89 LEU A N 1
ATOM 721 C CA . LEU A 1 89 ? 6.654 0.312 -22.543 1.00 85.62 89 LEU A CA 1
ATOM 722 C C . LEU A 1 89 ? 5.734 -0.547 -21.664 1.00 85.62 89 LEU A C 1
ATOM 724 O O . LEU A 1 89 ? 5.767 -1.765 -21.799 1.00 85.62 89 LEU A O 1
ATOM 728 N N . VAL A 1 90 ? 4.982 0.087 -20.759 1.00 87.88 90 VAL A N 1
ATOM 729 C CA . VAL A 1 90 ? 4.015 -0.538 -19.845 1.00 87.88 90 VAL A CA 1
ATOM 730 C C . VAL A 1 90 ? 2.716 0.280 -19.792 1.00 87.88 90 VAL A C 1
ATOM 732 O O . VAL A 1 90 ? 2.146 0.529 -18.729 1.00 87.88 90 VAL A O 1
ATOM 735 N N . ASP A 1 91 ? 2.310 0.837 -20.933 1.00 86.44 91 ASP A N 1
ATOM 736 C CA . ASP A 1 91 ? 1.101 1.657 -21.041 1.00 86.44 91 ASP A CA 1
ATOM 737 C C . ASP A 1 91 ? -0.177 0.823 -20.887 1.00 86.44 91 ASP A C 1
AT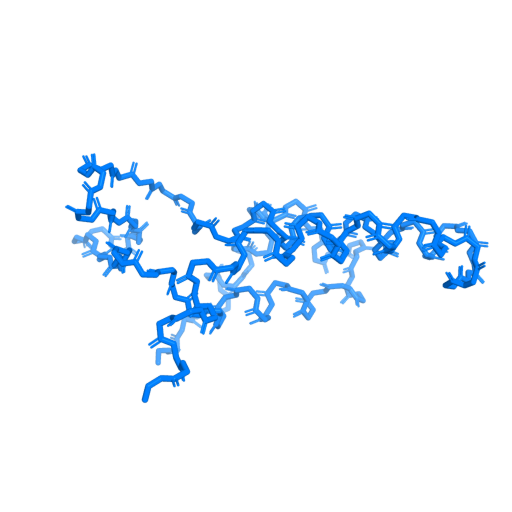OM 739 O O . ASP A 1 91 ? -1.108 1.271 -20.219 1.00 86.44 91 ASP A O 1
ATOM 743 N N . ASP A 1 92 ? -0.184 -0.399 -21.420 1.00 87.88 92 ASP A N 1
ATOM 744 C CA . ASP A 1 92 ? -1.264 -1.369 -21.220 1.00 87.88 92 ASP A CA 1
ATOM 745 C C . ASP A 1 92 ? -1.427 -1.725 -19.725 1.00 87.88 92 ASP A C 1
ATOM 747 O O . ASP A 1 92 ? -2.526 -1.623 -19.182 1.00 87.88 92 ASP A O 1
ATOM 751 N N . GLU A 1 93 ? -0.341 -2.045 -19.007 1.00 88.06 93 GLU A N 1
ATOM 752 C CA . GLU A 1 93 ? -0.405 -2.356 -17.569 1.00 88.06 93 GLU A CA 1
ATOM 753 C C . GLU A 1 93 ? -0.839 -1.157 -16.719 1.00 88.06 93 GLU A C 1
ATOM 755 O O . GLU A 1 93 ? -1.489 -1.324 -15.684 1.00 88.06 93 GLU A O 1
ATOM 760 N N . LEU A 1 94 ? -0.487 0.061 -17.136 1.00 88.44 94 LEU A N 1
ATOM 761 C CA . LEU A 1 94 ? -0.973 1.265 -16.474 1.00 88.44 94 LEU A CA 1
ATOM 762 C C . LEU A 1 94 ? -2.485 1.419 -16.639 1.00 88.44 94 LEU A C 1
ATOM 764 O O . LEU A 1 94 ? -3.152 1.801 -15.680 1.00 88.44 94 LEU A O 1
ATOM 768 N N . ALA A 1 95 ? -3.012 1.155 -17.836 1.00 88.69 95 ALA A N 1
ATOM 769 C CA . ALA A 1 95 ? -4.442 1.249 -18.099 1.00 88.69 95 ALA A CA 1
ATOM 770 C C . ALA A 1 95 ? -5.226 0.246 -17.240 1.00 88.69 95 ALA A C 1
ATOM 772 O O . ALA A 1 95 ? -6.218 0.624 -16.614 1.00 88.69 95 ALA A O 1
ATOM 773 N N . ASP A 1 96 ? -4.731 -0.990 -17.132 1.00 89.12 96 ASP A N 1
ATOM 774 C CA . ASP A 1 96 ? -5.309 -2.020 -16.263 1.00 89.12 96 ASP A CA 1
ATOM 775 C C . ASP A 1 96 ? -5.275 -1.594 -14.784 1.00 89.12 96 ASP A C 1
ATOM 777 O O . ASP A 1 96 ? -6.262 -1.735 -14.054 1.00 89.12 96 ASP A O 1
ATOM 781 N N . LEU A 1 97 ? -4.150 -1.027 -14.333 1.00 89.38 97 LEU A N 1
ATOM 782 C CA . LEU A 1 97 ? -4.011 -0.510 -12.972 1.00 89.38 97 LEU A CA 1
ATOM 783 C C . LEU A 1 97 ? -4.972 0.656 -12.705 1.00 89.38 97 LEU A C 1
ATOM 785 O O . LEU A 1 97 ? -5.595 0.701 -11.643 1.00 89.38 97 LEU A O 1
ATOM 789 N N . GLU A 1 98 ? -5.111 1.596 -13.640 1.00 89.50 98 GLU A N 1
ATOM 790 C CA . GLU A 1 98 ? -6.030 2.732 -13.528 1.00 89.50 98 GLU A CA 1
ATOM 791 C C . GLU A 1 98 ? -7.485 2.257 -13.445 1.00 89.50 98 GLU A C 1
ATOM 793 O O . GLU A 1 98 ? -8.230 2.708 -12.571 1.00 89.50 98 GLU A O 1
ATOM 798 N N . GLU A 1 99 ? -7.887 1.320 -14.306 1.00 90.19 99 GLU A N 1
ATOM 799 C CA . GLU A 1 99 ? -9.231 0.744 -14.297 1.00 90.19 99 GLU A CA 1
ATOM 800 C C . GLU A 1 99 ? -9.532 0.052 -12.964 1.00 90.19 99 GLU A C 1
ATOM 802 O O . GLU A 1 99 ? -10.527 0.377 -12.313 1.00 90.19 99 GLU A O 1
ATOM 807 N N . SER A 1 100 ? -8.627 -0.811 -12.509 1.00 86.62 100 SER A N 1
ATOM 808 C CA . SER A 1 100 ? -8.744 -1.518 -11.234 1.00 86.62 100 SER A CA 1
ATOM 809 C C . SER A 1 100 ? -8.784 -0.560 -10.034 1.00 86.62 100 SER A C 1
ATOM 811 O O . SER A 1 100 ? -9.574 -0.720 -9.099 1.00 86.62 100 SER A O 1
ATOM 813 N N . THR A 1 101 ? -7.972 0.501 -10.065 1.00 87.44 101 THR A N 1
ATOM 814 C CA . THR A 1 101 ? -7.968 1.553 -9.036 1.00 87.44 101 THR A CA 1
ATOM 815 C C . THR A 1 101 ? -9.301 2.288 -8.998 1.00 87.44 101 THR A C 1
ATOM 817 O O . THR A 1 101 ? -9.867 2.491 -7.923 1.00 87.44 101 THR A O 1
ATOM 820 N N . ARG A 1 102 ? -9.824 2.666 -10.167 1.00 86.19 102 ARG A N 1
ATOM 821 C CA . ARG A 1 102 ? -11.105 3.359 -10.300 1.00 86.19 102 ARG A CA 1
ATOM 822 C C . ARG A 1 102 ? -12.255 2.511 -9.775 1.00 86.19 102 ARG A C 1
ATOM 824 O O . ARG A 1 102 ? -13.105 3.045 -9.076 1.00 86.19 102 ARG A O 1
ATOM 831 N N . GLU A 1 103 ? -12.280 1.215 -10.070 1.00 85.75 103 GLU A N 1
ATOM 832 C CA . GLU A 1 103 ? -13.309 0.308 -9.551 1.00 85.75 103 GLU A CA 1
ATOM 833 C C . GLU A 1 103 ? -13.260 0.204 -8.022 1.00 85.75 103 GLU A C 1
ATOM 835 O O . GLU A 1 103 ? -14.290 0.334 -7.362 1.00 85.75 103 GLU A O 1
ATOM 840 N N . ARG A 1 104 ? -12.065 0.050 -7.438 1.00 82.25 104 ARG A N 1
ATOM 841 C CA . ARG A 1 104 ? -11.890 -0.037 -5.976 1.00 82.25 104 ARG A CA 1
ATOM 842 C C . ARG A 1 104 ? -12.218 1.262 -5.248 1.00 82.25 104 ARG A C 1
ATOM 844 O O . ARG A 1 104 ? -12.675 1.229 -4.109 1.00 82.25 104 ARG A O 1
ATOM 851 N N . LEU A 1 105 ? -11.957 2.400 -5.885 1.00 82.50 105 LEU A N 1
ATOM 852 C CA . LEU A 1 105 ? -12.221 3.723 -5.324 1.00 82.50 105 LEU A CA 1
ATOM 853 C C . LEU A 1 105 ? -13.594 4.284 -5.701 1.00 82.50 105 LEU A C 1
ATOM 855 O O . LEU A 1 105 ? -13.960 5.332 -5.175 1.00 82.50 105 LEU A O 1
ATOM 859 N N . ALA A 1 106 ? -14.377 3.607 -6.544 1.00 81.69 106 ALA A N 1
ATOM 860 C CA . ALA A 1 106 ? -15.700 4.078 -6.955 1.00 81.69 106 ALA A CA 1
ATOM 861 C C . ALA A 1 106 ? -16.601 4.360 -5.742 1.00 81.69 106 ALA A C 1
ATOM 863 O O . ALA A 1 106 ? -17.217 5.421 -5.663 1.00 81.69 106 ALA A O 1
ATOM 864 N N . GLU A 1 107 ? -16.576 3.469 -4.743 1.00 70.06 107 GLU A N 1
ATOM 865 C CA . GLU A 1 107 ? -17.323 3.635 -3.489 1.00 70.06 107 GLU A CA 1
ATOM 866 C C . GLU A 1 107 ? -16.893 4.875 -2.692 1.00 70.06 107 GLU A C 1
ATOM 868 O O . GLU A 1 107 ? -17.699 5.463 -1.973 1.00 70.06 107 GLU A O 1
ATOM 873 N N . TRP A 1 108 ? -15.630 5.300 -2.808 1.00 72.38 108 TRP A N 1
ATOM 874 C CA . TRP A 1 108 ? -15.166 6.536 -2.182 1.00 72.38 108 TRP A CA 1
ATOM 875 C C . TRP A 1 108 ? -15.625 7.753 -2.966 1.00 72.38 108 TRP A C 1
ATOM 877 O O . TRP A 1 108 ? -16.132 8.699 -2.375 1.00 72.38 108 TRP A O 1
ATOM 887 N N . THR A 1 109 ? -15.416 7.755 -4.284 1.00 63.91 109 THR A N 1
ATOM 888 C CA . THR A 1 109 ? -15.691 8.916 -5.137 1.00 63.91 109 THR A CA 1
ATOM 889 C C . THR A 1 109 ? -17.170 9.294 -5.103 1.00 63.91 109 THR A C 1
ATOM 891 O O . THR A 1 109 ? -17.478 10.474 -4.971 1.00 63.91 109 THR A O 1
ATOM 894 N N . GLU A 1 110 ? -18.079 8.315 -5.086 1.00 64.94 110 GLU A N 1
ATOM 895 C CA . GLU A 1 110 ? -19.523 8.569 -4.972 1.00 64.94 110 GLU A CA 1
ATOM 896 C C . GLU A 1 110 ? -19.934 9.248 -3.650 1.00 64.94 110 GLU A C 1
ATOM 898 O O . GLU A 1 110 ? -20.948 9.940 -3.611 1.00 64.94 110 GLU A O 1
ATOM 903 N N . LEU A 1 111 ? -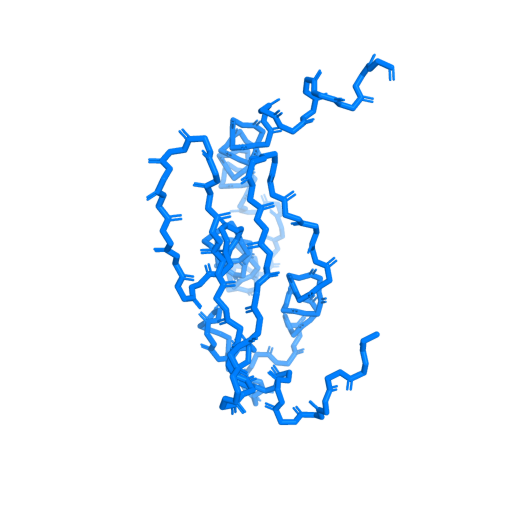19.155 9.095 -2.572 1.00 57.41 111 LEU A N 1
ATOM 904 C CA . LEU A 1 111 ? -19.446 9.691 -1.260 1.00 57.41 111 LEU A CA 1
ATOM 905 C C . LEU A 1 111 ? -18.890 11.108 -1.068 1.00 57.41 111 LEU A C 1
ATOM 907 O O . LEU A 1 111 ? -19.330 11.804 -0.155 1.00 57.41 111 LEU A O 1
ATOM 911 N N . TYR A 1 112 ? -17.929 11.534 -1.891 1.00 52.59 112 TYR A N 1
ATOM 912 C CA . TYR A 1 112 ? -17.316 12.868 -1.811 1.00 52.59 112 TYR A CA 1
ATOM 913 C C . TYR A 1 112 ? -17.862 13.862 -2.854 1.00 52.59 112 TYR A C 1
ATOM 915 O O . TYR A 1 112 ? -17.446 15.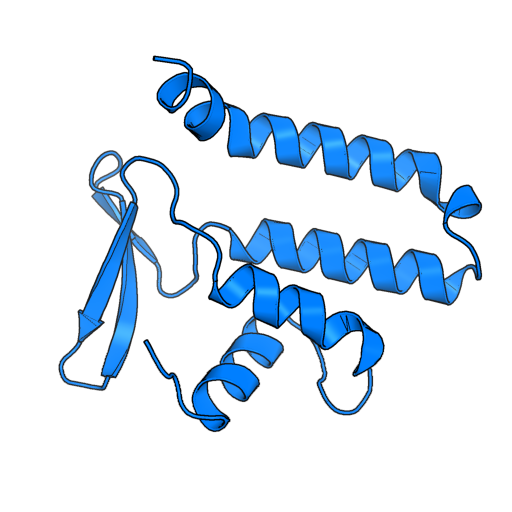020 -2.845 1.00 52.59 112 TYR A O 1
ATOM 923 N N . ASP A 1 113 ? -18.791 13.433 -3.714 1.00 55.69 113 ASP A N 1
ATOM 924 C CA . ASP A 1 113 ? -19.464 14.267 -4.724 1.00 55.69 113 ASP A CA 1
ATOM 925 C C . ASP A 1 113 ? -20.737 14.995 -4.203 1.00 55.69 113 ASP A C 1
ATOM 927 O O . ASP A 1 113 ? -21.443 15.629 -4.994 1.00 55.69 113 ASP A O 1
ATOM 931 N N . GLU A 1 114 ? -21.024 14.961 -2.889 1.00 46.75 114 GLU A N 1
ATOM 932 C CA . GLU A 1 114 ? -22.103 15.736 -2.220 1.00 46.75 114 GLU A CA 1
ATOM 933 C C . GLU A 1 114 ? -21.621 17.004 -1.487 1.00 46.75 114 GLU A C 1
ATOM 935 O O . GLU A 1 114 ? -20.685 16.926 -0.656 1.00 46.75 114 GLU A O 1
#

Foldseek 3Di:
DDDDPVVLCVQCVVLVHDCVPCVVLSVLSVCVVVDDAAPQKDWDADPVRQIKIARNVVRDIGSDGPCSVLSSLVVVLVVVCVVVVHPVVCVVSVVVSVVVVCVVCVRVVVVPPD

Sequence (114 aa):
RTAGPHHMIVYIQSLDIDPVREPEIIWIAEEAFQAQLPPGWSEHVEESGLSYFHNAVLGESSWTHPMDELFKEIAQYQRQVQSVGGFWLVDDELADLEESTRERLAEWTELYDE

Secondary structure (DSSP, 8-state):
----HHHHHHHHHHTT--TTT-GGGHHHHHHHHHPPPPTTEEEEE-TTS-EEEEETTTTEEESS-TTHHHHHHHHHHHHHHHHHT-GGGSHHHHHHHHHHHHHHHHHHHHHH--

Organism: NCBI:txid141414

pLDDT: mean 87.69, std 10.63, range [46.75, 96.5]

InterPro domains:
  IPR001202 WW domain [PF00397] (37-66)
  IPR001202 WW domain [PS01159] (41-66)
  IPR001202 WW domain [PS50020] (35-68)
  IPR001202 WW domain [SM00456] (36-68)
  IPR001202 WW domain [cd00201] (38-66)
  IPR036020 WW domain superfamily [SSF51045] (33-67)
  IPR053233 Plasmodium ABRA-related [PTHR21715] (17-78)

Radius of gyration: 15.72 Å; chains: 1; bounding box: 40×23×47 Å